Protein AF-A0A535PYE1-F1 (afdb_monomer_lite)

Radius of gyration: 22.16 Å; chains: 1; bounding box: 68×38×54 Å

Secondary structure (DSSP, 8-state):
----PPPPHHHHHHHHHHHHHHHHHHHHHHTT---HHHHHHHHHHHHTTS--------HHHHHHHHHTT----------------------S-SS------HHHHHHHHHHHHHHHHHHHHHHTT-

Structure (mmCIF, N/CA/C/O backbone):
data_AF-A0A535PYE1-F1
#
_entry.id   AF-A0A535PYE1-F1
#
loop_
_atom_site.group_PDB
_atom_site.id
_atom_site.type_symbol
_atom_site.label_atom_id
_atom_site.label_alt_id
_atom_site.label_comp_id
_atom_site.label_asym_id
_atom_site.label_entity_id
_atom_site.label_seq_id
_atom_site.pdbx_PDB_ins_code
_atom_site.Cartn_x
_atom_site.Cartn_y
_atom_site.Cartn_z
_atom_site.occupancy
_atom_site.B_iso_or_equiv
_atom_site.auth_seq_id
_atom_site.auth_comp_id
_atom_site.auth_asym_id
_atom_site.auth_atom_id
_atom_site.pdbx_PDB_model_num
ATOM 1 N N . MET A 1 1 ? 44.078 1.244 13.785 1.00 46.16 1 MET A N 1
ATOM 2 C CA . MET A 1 1 ? 43.597 -0.084 14.235 1.00 46.16 1 MET A CA 1
ATOM 3 C C . MET A 1 1 ? 42.380 -0.436 13.384 1.00 46.16 1 MET A C 1
ATOM 5 O O . MET A 1 1 ? 41.530 0.438 13.259 1.00 46.16 1 MET A O 1
ATOM 9 N N . PRO A 1 2 ? 42.314 -1.595 12.703 1.00 55.88 2 PRO A N 1
ATOM 10 C CA . PRO A 1 2 ? 41.269 -1.844 11.711 1.00 55.88 2 PRO A CA 1
ATOM 11 C C . PRO A 1 2 ? 39.940 -2.211 12.396 1.00 55.88 2 PRO A C 1
ATOM 13 O O . PRO A 1 2 ? 39.895 -3.070 13.272 1.00 55.88 2 PRO A O 1
ATOM 16 N N . PHE A 1 3 ? 38.862 -1.533 11.997 1.00 63.09 3 PHE A N 1
ATOM 17 C CA . PHE A 1 3 ? 37.512 -1.643 12.556 1.00 63.09 3 PHE A CA 1
ATOM 18 C C . PHE A 1 3 ? 36.720 -2.777 11.882 1.00 63.09 3 PHE A C 1
ATOM 20 O O . PHE A 1 3 ? 35.884 -2.526 11.022 1.00 63.09 3 PHE A O 1
ATOM 27 N N . TRP A 1 4 ? 36.960 -4.030 12.267 1.00 70.06 4 TRP A N 1
ATOM 28 C CA . TRP A 1 4 ? 36.081 -5.149 11.900 1.00 70.06 4 TRP A CA 1
ATOM 29 C C . TRP A 1 4 ? 35.289 -5.577 13.141 1.00 70.06 4 TRP A C 1
ATOM 31 O O . TRP A 1 4 ? 35.806 -6.296 13.995 1.00 70.06 4 TRP A O 1
ATOM 41 N N . LYS A 1 5 ? 34.041 -5.106 13.281 1.00 70.81 5 LYS A N 1
ATOM 42 C CA . LYS A 1 5 ? 33.111 -5.624 14.299 1.00 70.81 5 LYS A CA 1
ATOM 43 C C . LYS A 1 5 ? 32.663 -7.026 13.871 1.00 70.81 5 LYS A C 1
ATOM 45 O O . LYS A 1 5 ? 32.033 -7.168 12.826 1.00 70.81 5 LYS A O 1
ATOM 50 N N . ARG A 1 6 ? 32.993 -8.049 14.665 1.00 71.62 6 ARG A N 1
ATOM 51 C CA . ARG A 1 6 ? 32.389 -9.388 14.546 1.00 71.62 6 ARG A CA 1
ATOM 52 C C . ARG A 1 6 ? 30.891 -9.273 14.847 1.00 71.62 6 ARG A C 1
ATOM 54 O O . ARG A 1 6 ? 30.526 -8.517 15.747 1.00 71.62 6 ARG A O 1
ATOM 61 N N . SER A 1 7 ? 30.053 -9.977 14.087 1.00 77.19 7 SER A N 1
ATOM 62 C CA . SER A 1 7 ? 28.615 -10.072 14.357 1.00 77.19 7 SER A CA 1
ATOM 63 C C . SER A 1 7 ? 28.387 -10.640 15.756 1.00 77.19 7 SER A C 1
ATOM 65 O O . SER A 1 7 ? 29.032 -11.613 16.143 1.00 77.19 7 SER A O 1
ATOM 67 N N . SER A 1 8 ? 27.506 -10.007 16.532 1.00 85.50 8 SER A N 1
ATOM 68 C CA . SER A 1 8 ? 27.032 -10.583 17.792 1.00 85.50 8 SER A CA 1
ATOM 69 C C . SER A 1 8 ? 26.193 -11.835 17.488 1.00 85.50 8 SER A C 1
ATOM 71 O O . SER A 1 8 ? 25.512 -11.853 16.458 1.00 85.50 8 SER A O 1
ATOM 73 N N . PRO A 1 9 ? 26.148 -12.850 18.370 1.00 88.25 9 PRO A N 1
ATOM 74 C CA . PRO A 1 9 ? 25.201 -13.963 18.241 1.00 88.25 9 PRO A CA 1
ATOM 75 C C . PRO A 1 9 ? 23.744 -13.501 18.041 1.00 88.25 9 PRO A C 1
ATOM 77 O O . PRO A 1 9 ? 22.992 -14.108 17.283 1.00 88.25 9 PRO A O 1
ATOM 80 N N . GLU A 1 10 ? 23.361 -12.374 18.647 1.00 88.38 10 GLU A N 1
ATOM 81 C CA . GLU A 1 10 ? 22.040 -11.752 18.467 1.00 88.38 10 GLU A CA 1
ATOM 82 C C . GLU A 1 10 ? 21.826 -11.174 17.057 1.00 88.38 10 GLU A C 1
ATOM 84 O O . GLU A 1 10 ? 20.699 -11.121 16.564 1.00 88.38 10 GLU A O 1
ATOM 89 N N . ASP A 1 11 ? 22.888 -10.700 16.396 1.00 88.44 11 ASP A N 1
ATOM 90 C CA . ASP A 1 11 ? 22.810 -10.221 15.010 1.00 88.44 11 ASP A CA 1
ATOM 91 C C . ASP A 1 11 ? 22.590 -11.396 14.052 1.00 88.44 11 ASP A C 1
ATOM 93 O O . ASP A 1 11 ? 21.834 -11.286 13.088 1.00 88.44 11 ASP A O 1
ATOM 97 N N . GLU A 1 12 ? 23.242 -12.527 14.322 1.00 89.62 12 GLU A N 1
ATOM 98 C CA . GLU A 1 12 ? 23.104 -13.752 13.533 1.00 89.62 12 GLU A CA 1
ATOM 99 C C . GLU A 1 12 ? 21.706 -14.353 13.682 1.00 89.62 12 GLU A C 1
ATOM 101 O O . GLU A 1 12 ? 21.084 -14.693 12.676 1.00 89.62 12 GLU A O 1
ATOM 106 N N . GLN A 1 13 ? 21.170 -14.382 14.906 1.00 91.56 13 GLN A N 1
ATOM 107 C CA . GLN A 1 13 ? 19.788 -14.791 15.175 1.00 91.56 13 GLN A CA 1
ATOM 108 C C . GLN A 1 13 ? 18.763 -13.871 14.498 1.00 91.56 13 GLN A C 1
ATOM 110 O O . GLN A 1 13 ? 17.827 -14.352 13.864 1.00 91.56 13 GLN A O 1
ATOM 115 N N . ARG A 1 14 ? 18.944 -12.544 14.558 1.00 88.69 14 ARG A N 1
ATOM 116 C CA . ARG A 1 14 ? 18.051 -11.605 13.853 1.00 88.69 14 ARG A CA 1
ATOM 117 C C . ARG A 1 14 ? 18.082 -11.805 12.341 1.00 88.69 14 ARG A C 1
ATOM 119 O O . ARG A 1 14 ? 17.040 -11.743 11.695 1.00 88.69 14 ARG A O 1
ATOM 126 N N . ARG A 1 15 ? 19.262 -12.056 11.766 1.00 89.31 15 ARG A N 1
ATOM 127 C CA . ARG A 1 15 ? 19.405 -12.337 10.329 1.00 89.31 15 ARG A CA 1
ATOM 128 C C . ARG A 1 15 ? 18.741 -13.650 9.936 1.00 89.31 15 ARG A C 1
ATOM 130 O O . ARG A 1 15 ? 18.056 -13.673 8.920 1.00 89.31 15 ARG A O 1
ATOM 137 N N . SER A 1 16 ? 18.920 -14.719 10.713 1.00 93.25 16 SER A N 1
ATOM 138 C CA . SER A 1 16 ? 18.288 -16.007 10.410 1.00 93.25 16 SER A CA 1
ATOM 139 C C . SER A 1 16 ? 16.765 -15.914 10.482 1.00 93.25 16 SER A C 1
ATOM 141 O O . SER A 1 16 ? 16.090 -16.391 9.573 1.00 93.25 16 SER A O 1
ATOM 143 N N . GLN A 1 17 ? 16.226 -15.218 11.487 1.00 92.31 17 GLN A N 1
ATOM 144 C CA . GLN A 1 17 ? 14.790 -14.971 11.599 1.00 92.31 17 GLN A CA 1
ATOM 145 C C . GLN A 1 17 ? 14.263 -14.118 10.436 1.00 92.31 17 GLN A C 1
ATOM 147 O O . GLN A 1 17 ? 13.238 -14.451 9.851 1.00 92.31 17 GLN A O 1
ATOM 152 N N . ALA A 1 18 ? 14.980 -13.059 10.046 1.00 91.75 18 ALA A N 1
ATOM 153 C CA . ALA A 1 18 ? 14.593 -12.226 8.907 1.00 91.75 18 ALA A CA 1
ATOM 154 C C . ALA A 1 18 ? 14.570 -13.010 7.583 1.00 91.75 18 ALA A C 1
ATOM 156 O O . ALA A 1 18 ? 13.682 -12.792 6.762 1.00 91.75 18 ALA A O 1
ATOM 157 N N . LEU A 1 19 ? 15.515 -13.936 7.381 1.00 94.31 19 LEU A N 1
ATOM 158 C CA . LEU A 1 19 ? 15.530 -14.821 6.213 1.00 94.31 19 LEU A CA 1
ATOM 159 C C . LEU A 1 19 ? 14.338 -15.786 6.222 1.00 94.31 19 LEU A C 1
ATOM 161 O O . LEU A 1 19 ? 13.667 -15.924 5.204 1.00 94.31 19 LEU A O 1
ATOM 165 N N . GLN A 1 20 ? 14.029 -16.393 7.371 1.00 94.06 20 GLN A N 1
ATOM 166 C CA . GLN A 1 20 ? 12.860 -17.268 7.520 1.00 94.06 20 GLN A CA 1
ATOM 167 C C . GLN A 1 20 ? 11.546 -16.521 7.252 1.00 94.06 20 GLN A C 1
ATOM 169 O O . GLN A 1 20 ? 10.702 -17.010 6.500 1.00 94.06 20 GLN A O 1
ATOM 174 N N . ASP A 1 21 ? 11.388 -15.317 7.812 1.00 93.56 21 ASP A N 1
ATOM 175 C CA . ASP A 1 21 ? 10.217 -14.462 7.586 1.00 93.56 21 ASP A CA 1
ATOM 176 C C . ASP A 1 21 ? 10.102 -14.055 6.102 1.00 93.56 21 ASP A C 1
ATOM 178 O O . ASP A 1 21 ? 8.993 -13.999 5.559 1.00 93.56 21 ASP A O 1
ATOM 182 N N . ALA A 1 22 ? 11.228 -13.799 5.425 1.00 92.75 22 ALA A N 1
ATOM 183 C CA . ALA A 1 22 ? 11.259 -13.483 3.998 1.00 92.75 22 ALA A CA 1
ATOM 184 C C . ALA A 1 22 ? 10.853 -14.685 3.132 1.00 92.75 22 ALA A C 1
ATOM 186 O O . ALA A 1 22 ? 10.006 -14.536 2.253 1.00 92.75 22 ALA A O 1
ATOM 187 N N . GLU A 1 23 ? 11.385 -15.879 3.409 1.00 95.50 23 GLU A N 1
ATOM 188 C CA . GLU A 1 23 ? 11.006 -17.113 2.710 1.00 95.50 23 GLU A CA 1
ATOM 189 C C . GLU A 1 23 ? 9.522 -17.446 2.906 1.00 95.50 23 GLU A C 1
ATOM 191 O O . GLU A 1 23 ? 8.821 -17.781 1.951 1.00 95.50 23 GLU A O 1
ATOM 196 N N . ALA A 1 24 ? 9.013 -17.322 4.134 1.00 95.62 24 ALA A N 1
ATOM 197 C CA . ALA A 1 24 ? 7.600 -17.541 4.428 1.00 95.62 24 ALA A CA 1
ATOM 198 C C . ALA A 1 24 ? 6.710 -16.505 3.724 1.00 95.62 24 ALA A C 1
ATOM 200 O 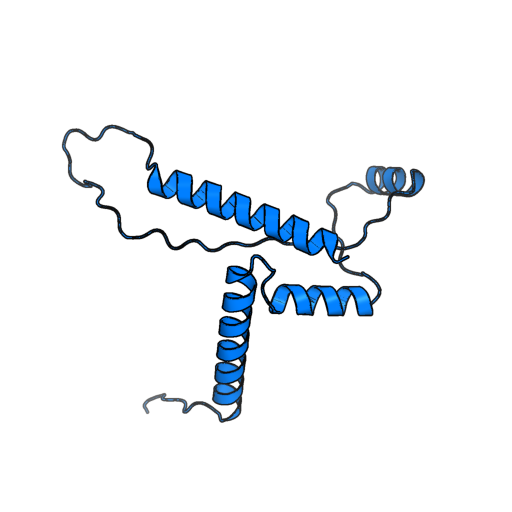O . ALA A 1 24 ? 5.669 -16.855 3.165 1.00 95.62 24 ALA A O 1
ATOM 201 N N . SER A 1 25 ? 7.144 -15.240 3.693 1.00 94.56 25 SER A N 1
ATOM 202 C CA . SER A 1 25 ? 6.453 -14.184 2.950 1.00 94.56 25 SER A CA 1
ATOM 203 C C . SER A 1 25 ? 6.435 -14.478 1.457 1.00 94.56 25 SER A C 1
ATOM 205 O O . SER A 1 25 ? 5.387 -14.335 0.839 1.00 94.56 25 SER A O 1
ATOM 207 N N . GLN A 1 26 ? 7.543 -14.950 0.883 1.00 94.00 26 GLN A N 1
ATOM 208 C CA . GLN A 1 26 ? 7.596 -15.335 -0.523 1.00 94.00 26 GLN A CA 1
ATOM 209 C C . GLN A 1 26 ? 6.597 -16.457 -0.834 1.00 94.00 26 GLN A C 1
ATOM 211 O O . GLN A 1 26 ? 5.800 -16.307 -1.755 1.00 94.00 26 GLN A O 1
ATOM 216 N N . ARG A 1 27 ? 6.565 -17.529 -0.030 1.00 96.12 27 ARG A N 1
ATOM 217 C CA . ARG A 1 27 ? 5.597 -18.629 -0.215 1.00 96.12 27 ARG A CA 1
ATOM 218 C C . ARG A 1 27 ? 4.148 -18.151 -0.117 1.00 96.12 27 ARG A C 1
ATOM 220 O O . ARG A 1 27 ? 3.306 -18.581 -0.898 1.00 96.12 27 ARG A O 1
ATOM 227 N N . SER A 1 28 ? 3.857 -17.256 0.829 1.00 94.94 28 SER A N 1
ATOM 228 C CA . SER A 1 28 ? 2.525 -16.655 0.970 1.00 94.94 28 SER A CA 1
ATOM 229 C C . SER A 1 28 ? 2.144 -15.845 -0.273 1.00 94.94 28 SER A C 1
ATOM 231 O O . SER A 1 28 ? 1.055 -16.020 -0.814 1.00 94.94 28 SER A O 1
ATOM 233 N N . LEU A 1 29 ? 3.059 -15.010 -0.776 1.00 93.50 29 LEU A N 1
ATOM 234 C CA . LEU A 1 29 ? 2.846 -14.206 -1.981 1.00 93.50 29 LEU A CA 1
ATOM 235 C C . LEU A 1 29 ? 2.657 -15.071 -3.237 1.00 93.50 29 LEU A C 1
ATOM 237 O O . LEU A 1 29 ? 1.809 -14.752 -4.065 1.00 93.50 29 LEU A O 1
ATOM 241 N N . GLU A 1 30 ? 3.414 -16.163 -3.375 1.00 93.62 30 GLU A N 1
ATOM 242 C CA . GLU A 1 30 ? 3.268 -17.135 -4.470 1.00 93.62 30 GLU A CA 1
ATOM 243 C C . GLU A 1 30 ? 1.898 -17.832 -4.442 1.00 93.62 30 GLU A C 1
ATOM 245 O O . GLU A 1 30 ? 1.329 -18.114 -5.494 1.00 93.62 30 GLU A O 1
ATOM 250 N N . ALA A 1 31 ? 1.328 -18.038 -3.252 1.00 94.25 31 ALA A N 1
ATOM 251 C CA . ALA A 1 31 ? -0.040 -18.522 -3.068 1.00 94.25 31 ALA A CA 1
ATOM 252 C C . ALA A 1 31 ? -1.116 -17.426 -3.240 1.00 94.25 31 ALA A C 1
ATOM 254 O O . ALA A 1 31 ? -2.303 -17.697 -3.067 1.00 94.25 31 ALA A O 1
ATOM 255 N N . GLY A 1 32 ? -0.721 -16.190 -3.565 1.00 91.06 32 GLY A N 1
ATOM 256 C CA . GLY A 1 32 ? -1.619 -15.046 -3.724 1.00 91.06 32 GLY A CA 1
ATOM 257 C C . GLY A 1 32 ? -2.037 -14.375 -2.413 1.00 91.06 32 GLY A C 1
ATOM 258 O O . GLY A 1 32 ? -2.952 -13.559 -2.430 1.00 91.06 32 GLY A O 1
ATOM 259 N N . GLY A 1 33 ? -1.400 -14.705 -1.289 1.00 92.38 33 GLY A N 1
ATOM 260 C CA . GLY A 1 33 ? -1.661 -14.106 0.018 1.00 92.38 33 GLY A CA 1
ATOM 261 C C . GLY A 1 33 ? -0.850 -12.838 0.302 1.00 92.38 33 GLY A C 1
ATOM 262 O O . GLY A 1 33 ? -0.113 -12.320 -0.539 1.00 92.38 33 GLY A O 1
ATOM 263 N N . LEU A 1 34 ? -0.963 -12.358 1.542 1.00 94.94 34 LEU A N 1
ATOM 264 C CA . LEU A 1 34 ? -0.231 -11.199 2.061 1.00 94.94 34 LEU A CA 1
ATOM 265 C C . LEU A 1 34 ? 1.161 -11.579 2.595 1.00 94.94 34 LEU A C 1
ATOM 267 O O . LEU A 1 34 ? 1.342 -12.707 3.063 1.00 94.94 34 LEU A O 1
ATOM 271 N N . PRO A 1 35 ? 2.135 -10.650 2.633 1.00 94.50 35 PRO A N 1
ATOM 272 C CA . PRO A 1 35 ? 3.384 -10.846 3.371 1.00 94.50 35 PRO A CA 1
ATOM 273 C C . PRO A 1 35 ? 3.137 -11.167 4.854 1.00 94.50 35 PRO A C 1
ATOM 275 O O . PRO A 1 35 ? 2.217 -10.624 5.465 1.00 94.50 35 PRO A O 1
ATOM 278 N N . ILE A 1 36 ? 3.996 -11.986 5.470 1.00 94.00 36 ILE A N 1
ATOM 279 C CA . ILE A 1 36 ? 3.806 -12.424 6.867 1.00 94.00 36 ILE A CA 1
ATOM 280 C C . ILE A 1 36 ? 3.819 -11.241 7.842 1.00 94.00 36 ILE A C 1
ATOM 282 O O . ILE A 1 36 ? 3.057 -11.226 8.806 1.00 94.00 36 ILE A O 1
ATOM 286 N N . GLN A 1 37 ? 4.631 -10.216 7.575 1.00 92.62 37 GLN A N 1
ATOM 287 C CA . GLN A 1 37 ? 4.653 -9.012 8.411 1.00 92.62 37 GLN A CA 1
ATOM 288 C C . GLN A 1 37 ? 3.338 -8.224 8.360 1.00 92.62 37 GLN A C 1
ATOM 290 O O . GLN A 1 37 ? 2.920 -7.698 9.387 1.00 92.62 37 GLN A O 1
ATOM 295 N N . ALA A 1 38 ? 2.671 -8.175 7.202 1.00 92.94 38 ALA A N 1
ATOM 296 C CA . ALA A 1 38 ? 1.365 -7.532 7.070 1.00 92.94 38 ALA A CA 1
ATOM 297 C C . ALA A 1 38 ? 0.301 -8.284 7.880 1.00 92.94 38 ALA A C 1
ATOM 299 O O . ALA A 1 38 ? -0.428 -7.674 8.655 1.00 92.94 38 ALA A O 1
ATOM 300 N N . GLN A 1 39 ? 0.282 -9.617 7.783 1.00 92.94 39 GLN A N 1
ATOM 301 C CA . GLN A 1 39 ? -0.631 -10.458 8.567 1.00 92.94 39 GLN A CA 1
ATOM 302 C C . GLN A 1 39 ? -0.409 -10.289 10.075 1.00 92.94 39 GLN A C 1
ATOM 304 O O . GLN A 1 39 ? -1.368 -10.112 10.822 1.00 92.94 39 GLN A O 1
ATOM 309 N N . ARG A 1 40 ? 0.858 -10.300 10.520 1.00 92.88 40 ARG A N 1
ATOM 310 C CA . ARG A 1 40 ? 1.229 -10.095 11.928 1.00 92.88 40 ARG A CA 1
ATOM 311 C C . ARG A 1 40 ? 0.727 -8.739 12.433 1.00 92.88 40 ARG A C 1
ATOM 313 O O . ARG A 1 40 ? -0.014 -8.709 13.410 1.00 92.88 40 ARG A O 1
ATOM 320 N N . ARG A 1 41 ? 1.036 -7.654 11.713 1.00 91.44 41 ARG A N 1
ATOM 321 C CA . ARG A 1 41 ? 0.567 -6.293 12.024 1.00 91.44 41 ARG A CA 1
AT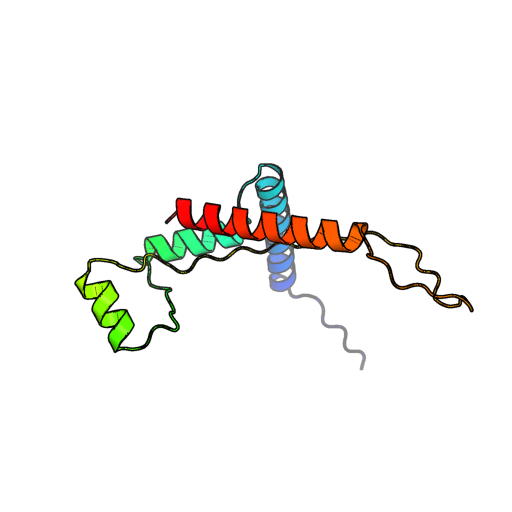OM 322 C C . ARG A 1 41 ? -0.958 -6.227 12.165 1.00 91.44 41 ARG A C 1
ATOM 324 O O . ARG A 1 41 ? -1.448 -5.751 13.180 1.00 91.44 41 ARG A O 1
ATOM 331 N N . LEU A 1 42 ? -1.703 -6.760 11.193 1.00 91.00 42 LEU A N 1
ATOM 332 C CA . LEU A 1 42 ? -3.171 -6.778 11.235 1.00 91.00 42 LEU A CA 1
ATOM 333 C C . LEU A 1 42 ? -3.699 -7.568 12.436 1.00 91.00 42 LEU A C 1
ATOM 335 O O . LEU A 1 42 ? -4.584 -7.095 13.139 1.00 91.00 42 LEU A O 1
ATOM 339 N N . SER A 1 43 ? -3.139 -8.749 12.715 1.00 90.50 43 SER A N 1
ATOM 340 C CA . SER A 1 43 ? -3.551 -9.538 13.881 1.00 90.50 43 SER A CA 1
ATOM 341 C C . SER A 1 43 ? -3.297 -8.821 15.210 1.00 90.50 43 SER A C 1
ATOM 343 O O . SER A 1 43 ? -4.132 -8.903 16.109 1.00 90.50 43 SER A O 1
ATOM 345 N N . GLU A 1 44 ? -2.184 -8.091 15.328 1.00 90.44 44 GLU A N 1
ATOM 346 C CA . GLU A 1 44 ? -1.875 -7.263 16.496 1.00 90.44 44 GLU A CA 1
ATOM 347 C C . GLU A 1 44 ? -2.869 -6.096 16.622 1.00 90.44 44 GLU A C 1
ATOM 349 O O . GLU A 1 44 ? -3.376 -5.838 17.713 1.00 90.44 44 GLU A O 1
ATOM 354 N N . GLU A 1 45 ? -3.213 -5.432 15.512 1.00 88.06 45 GLU A N 1
ATOM 355 C CA . GLU A 1 45 ? -4.207 -4.350 15.478 1.00 88.06 45 GLU A CA 1
ATOM 356 C C . GLU A 1 45 ? -5.609 -4.827 15.885 1.00 88.06 45 GLU A C 1
ATOM 358 O O . GLU A 1 45 ? -6.262 -4.181 16.706 1.00 88.06 45 GLU A O 1
ATOM 363 N N . VAL A 1 46 ? -6.058 -5.966 15.348 1.00 86.88 46 VAL A N 1
ATOM 364 C CA . VAL A 1 46 ? -7.352 -6.584 15.681 1.00 86.88 46 VAL A CA 1
ATOM 365 C C . VAL A 1 46 ? -7.394 -6.952 17.166 1.00 86.88 46 VAL A C 1
ATOM 367 O O . VAL A 1 46 ? -8.352 -6.620 17.861 1.00 86.88 46 VAL A O 1
ATOM 370 N N . GLN A 1 47 ? -6.334 -7.580 17.691 1.00 88.50 47 GLN A N 1
ATOM 371 C CA . GLN A 1 47 ? -6.236 -7.923 19.117 1.00 88.50 47 GLN A CA 1
ATOM 372 C C . GLN A 1 47 ? -6.232 -6.685 20.022 1.00 88.50 47 GLN A C 1
ATOM 374 O O . GLN A 1 47 ? -6.783 -6.726 21.121 1.00 88.50 47 GLN A O 1
ATOM 379 N N . ALA A 1 48 ? -5.641 -5.581 19.561 1.00 86.12 48 ALA A N 1
ATOM 380 C CA . ALA A 1 48 ? -5.627 -4.303 20.267 1.00 86.12 48 ALA A CA 1
ATOM 381 C C . ALA A 1 48 ? -6.948 -3.511 20.153 1.00 86.12 48 ALA A C 1
ATOM 383 O O . ALA A 1 48 ? -7.071 -2.458 20.779 1.00 86.12 48 ALA A O 1
ATOM 384 N N . GLY A 1 49 ? -7.934 -3.993 19.385 1.00 82.00 49 GLY A N 1
ATOM 385 C CA . GLY A 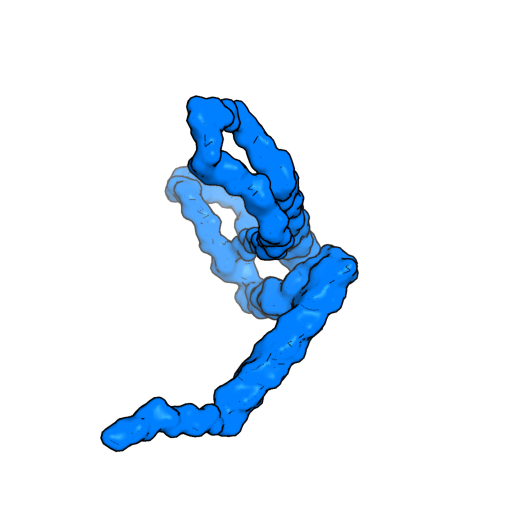1 49 ? -9.236 -3.338 19.216 1.00 82.00 49 GLY A CA 1
ATOM 386 C C . GLY A 1 49 ? -9.281 -2.251 18.133 1.00 82.00 49 GLY A C 1
ATOM 387 O O . GLY A 1 49 ? -10.083 -1.330 18.248 1.00 82.00 49 GLY A O 1
ATOM 388 N N . HIS A 1 50 ? -8.447 -2.366 17.093 1.00 69.94 50 HIS A N 1
ATOM 389 C CA . HIS A 1 50 ? -8.392 -1.520 15.887 1.00 69.94 50 HIS A CA 1
ATOM 390 C C . HIS A 1 50 ? -8.095 -0.015 16.108 1.00 69.94 50 HIS A C 1
ATOM 392 O O . HIS A 1 50 ? -8.963 0.838 15.913 1.00 69.94 50 HIS A O 1
ATOM 398 N N . PRO A 1 51 ? -6.860 0.363 16.497 1.00 68.06 51 PRO A N 1
ATOM 399 C CA . PRO A 1 51 ? -6.553 1.751 16.856 1.00 68.06 51 PRO A CA 1
ATOM 400 C C . PRO A 1 51 ? -5.902 2.598 15.748 1.00 68.06 51 PRO A C 1
ATOM 402 O O . PRO A 1 51 ? -5.740 3.805 15.937 1.00 68.06 51 PRO A O 1
ATOM 405 N N . LEU A 1 52 ? -5.465 2.012 14.627 1.00 80.75 52 LEU A N 1
ATOM 406 C CA . LEU A 1 52 ? -4.676 2.742 13.632 1.00 80.75 52 LEU A CA 1
ATOM 407 C C . LEU A 1 52 ? -5.575 3.309 12.540 1.00 80.75 52 LEU A C 1
ATOM 409 O O . LEU A 1 52 ? -5.952 2.624 11.602 1.00 80.75 52 LEU A O 1
ATOM 413 N N . PHE A 1 53 ? -5.907 4.589 12.652 1.00 87.12 53 PHE A N 1
ATOM 414 C CA . PHE A 1 53 ? -6.625 5.316 11.615 1.00 87.12 53 PHE A CA 1
ATOM 415 C C . PHE A 1 53 ? -6.112 6.749 11.522 1.00 87.12 53 PHE A C 1
ATOM 417 O O . PHE A 1 53 ? -5.865 7.412 12.529 1.00 87.12 53 PHE A O 1
ATOM 424 N N . THR A 1 54 ? -5.990 7.236 10.294 1.00 88.75 54 THR A N 1
ATOM 425 C CA . THR A 1 54 ? -5.717 8.637 9.991 1.00 88.75 54 THR A CA 1
ATOM 426 C C . THR A 1 54 ? -6.595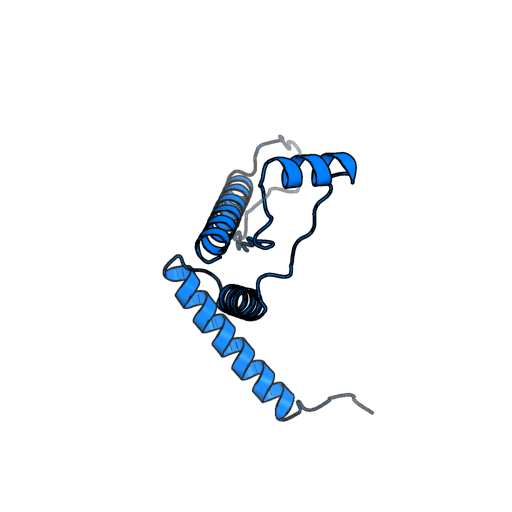 9.077 8.828 1.00 88.75 54 THR A C 1
ATOM 428 O O . THR A 1 54 ? -7.007 8.260 8.005 1.00 88.75 54 THR A O 1
ATOM 431 N N . SER A 1 55 ? -6.910 10.364 8.774 1.00 90.12 55 SER A N 1
ATOM 432 C CA . SER A 1 55 ? -7.820 10.939 7.789 1.00 90.12 55 SER A CA 1
ATOM 433 C C . SER A 1 55 ? -7.467 12.399 7.544 1.00 90.12 55 SER A C 1
ATOM 435 O O . SER A 1 55 ? -7.115 13.107 8.486 1.00 90.12 55 SER A O 1
ATOM 437 N N . ASP A 1 56 ? -7.601 12.855 6.297 1.00 94.94 56 ASP A N 1
ATOM 438 C CA . ASP A 1 56 ? -7.453 14.272 5.937 1.00 94.94 56 ASP A CA 1
ATOM 439 C C . ASP A 1 56 ? -8.744 15.088 6.137 1.00 94.94 56 ASP A C 1
ATOM 441 O O . ASP A 1 56 ? -8.703 16.318 6.071 1.00 94.94 56 ASP A O 1
ATOM 445 N N . LEU A 1 57 ? -9.867 14.410 6.420 1.00 95.12 57 LEU A N 1
ATOM 446 C CA . LEU A 1 57 ? -11.159 15.042 6.668 1.00 95.12 57 LEU A CA 1
ATOM 447 C C . LEU A 1 57 ? -11.039 16.120 7.747 1.00 95.12 57 LEU A C 1
ATOM 449 O O . LEU A 1 57 ? -10.556 15.885 8.859 1.00 95.12 57 LEU A O 1
ATOM 453 N N . SER A 1 58 ? -11.566 17.300 7.441 1.00 96.38 58 SER A N 1
ATOM 454 C CA . SER A 1 58 ? -11.731 18.365 8.419 1.00 96.38 58 SER A CA 1
ATOM 455 C C . SER A 1 58 ? -12.652 17.924 9.561 1.00 96.38 58 SER A C 1
ATOM 457 O O . SER A 1 58 ? -13.475 17.016 9.429 1.00 96.38 58 SER A O 1
ATOM 459 N N . VAL A 1 59 ? -12.592 18.634 10.692 1.00 95.44 59 VAL A N 1
ATOM 460 C CA . VAL A 1 59 ? -13.441 18.355 11.869 1.00 95.44 59 VAL A CA 1
ATOM 461 C C . VAL A 1 59 ? -14.931 18.289 11.506 1.00 95.44 59 VAL A C 1
ATOM 463 O O . VAL A 1 59 ? -15.671 17.464 12.042 1.00 95.44 59 VAL A O 1
ATOM 466 N N . LYS A 1 60 ? -15.380 19.144 10.578 1.00 97.06 60 LYS A N 1
ATOM 467 C CA . LYS A 1 60 ? -16.776 19.177 10.125 1.00 97.06 60 LYS A CA 1
ATOM 468 C C . LYS A 1 60 ? -17.139 17.928 9.321 1.00 97.06 60 LYS A C 1
ATOM 470 O O . LYS A 1 60 ? -18.187 17.340 9.573 1.00 97.06 60 LYS A O 1
ATOM 475 N N . GLU A 1 61 ? -16.280 17.517 8.391 1.00 97.00 61 GLU A N 1
ATOM 476 C CA . GLU A 1 61 ? -16.489 16.324 7.561 1.00 97.00 61 GLU A CA 1
ATOM 477 C C . GLU A 1 61 ? -16.447 15.052 8.404 1.00 97.00 61 GLU A C 1
ATOM 479 O O . GLU A 1 61 ? -17.340 14.214 8.299 1.00 97.00 61 GLU A O 1
ATOM 484 N N . PHE A 1 62 ? -15.479 14.944 9.317 1.00 94.69 62 PHE A N 1
ATOM 485 C CA . PHE A 1 62 ? -15.388 13.803 10.222 1.00 94.69 62 PHE A CA 1
ATOM 486 C C . PHE A 1 62 ? -16.629 13.684 11.123 1.00 94.69 62 PHE A C 1
ATOM 488 O O . PHE A 1 62 ? -17.172 12.593 11.291 1.00 94.69 62 PHE A O 1
ATOM 495 N N . SER A 1 63 ? -17.141 14.807 11.643 1.00 94.75 63 SER A N 1
ATOM 496 C CA . SER A 1 63 ? -18.396 14.835 12.410 1.00 94.75 63 SER A CA 1
ATOM 497 C C . SER A 1 63 ? -19.596 14.367 11.577 1.00 94.75 63 SER A C 1
ATOM 499 O O . SER A 1 63 ? -20.407 13.574 12.053 1.00 94.75 63 SER A O 1
ATOM 501 N N . LEU A 1 64 ? -19.688 14.783 10.309 1.00 96.62 64 LEU A N 1
ATOM 502 C CA . LEU A 1 64 ? -20.764 14.363 9.409 1.00 96.62 64 LEU A CA 1
ATOM 503 C C . LEU A 1 64 ? -20.741 12.850 9.143 1.00 96.62 64 LEU A C 1
ATOM 505 O O . LEU A 1 64 ? -21.779 12.197 9.234 1.00 96.62 64 LEU A O 1
ATOM 509 N N . VAL A 1 65 ? -19.563 12.294 8.852 1.00 95.56 65 VAL A N 1
ATOM 510 C CA . VAL A 1 65 ? -19.357 10.857 8.604 1.00 95.56 65 VAL A CA 1
ATOM 511 C C . VAL A 1 65 ? -19.770 10.034 9.828 1.00 95.56 65 VAL A C 1
ATOM 513 O O . VAL A 1 65 ? -20.516 9.063 9.699 1.00 95.56 65 VAL A O 1
ATOM 516 N N . ARG A 1 66 ? -19.375 10.477 11.027 1.00 93.38 66 ARG A N 1
ATOM 517 C CA . ARG A 1 66 ? -19.756 9.835 12.294 1.00 93.38 66 ARG A CA 1
ATOM 518 C C . ARG A 1 66 ? -21.255 9.927 12.569 1.00 93.38 66 ARG A C 1
ATOM 520 O O . ARG A 1 66 ? -21.851 8.931 12.968 1.00 93.38 66 ARG A O 1
ATOM 527 N N . ASN A 1 67 ? -21.878 11.078 12.310 1.00 96.12 67 ASN A N 1
ATOM 528 C CA . ASN A 1 67 ? -23.326 11.254 12.464 1.00 96.12 67 ASN A CA 1
ATOM 529 C C . ASN A 1 67 ? -24.131 10.373 11.498 1.00 96.12 67 ASN A C 1
ATOM 531 O O . ASN A 1 67 ? -25.232 9.953 11.838 1.00 96.12 67 ASN A O 1
ATOM 535 N N . GLN A 1 68 ? -23.573 10.057 10.326 1.00 96.94 68 GLN A N 1
ATOM 536 C CA . GLN A 1 68 ? -24.152 9.103 9.374 1.00 96.94 68 GLN A CA 1
ATOM 537 C C . GLN A 1 68 ? -23.890 7.630 9.733 1.00 96.94 68 GLN A C 1
ATOM 539 O O . GLN A 1 68 ? -24.297 6.738 8.994 1.00 96.94 68 GLN A O 1
ATOM 544 N N . GLY A 1 69 ? -23.228 7.354 10.861 1.00 95.44 69 GLY A N 1
ATOM 545 C CA . GLY A 1 69 ? -22.980 5.998 11.352 1.00 95.44 69 GLY A CA 1
ATOM 546 C C . GLY A 1 69 ? -21.750 5.311 10.756 1.00 95.44 69 GLY A C 1
ATOM 547 O O . GLY A 1 69 ? -21.486 4.155 11.082 1.00 95.44 69 GLY A O 1
ATOM 548 N N . TYR A 1 70 ? -20.959 5.999 9.930 1.00 92.88 70 TYR A N 1
ATOM 549 C CA . TYR A 1 70 ? -19.711 5.440 9.421 1.00 92.88 70 TYR A CA 1
ATOM 550 C C . TYR A 1 70 ? -18.634 5.476 10.506 1.00 92.88 70 TYR A C 1
ATOM 552 O O . TYR A 1 70 ? -18.384 6.498 11.154 1.00 92.88 70 TYR A O 1
ATOM 560 N N . THR A 1 71 ? -17.971 4.339 10.688 1.00 89.00 71 THR A N 1
ATOM 561 C CA . THR A 1 71 ? -16.874 4.180 11.640 1.00 89.00 71 THR A CA 1
ATOM 562 C C . THR A 1 71 ? -15.669 3.626 10.903 1.00 89.00 71 THR A C 1
ATOM 564 O O . THR A 1 71 ? -15.797 2.664 10.152 1.00 89.00 71 THR A O 1
ATOM 567 N N . ALA A 1 72 ? -14.513 4.261 11.088 1.00 88.62 72 ALA A N 1
ATOM 568 C CA . ALA A 1 72 ? -13.263 3.740 10.562 1.00 88.62 72 ALA A CA 1
ATOM 569 C C . ALA A 1 72 ? -12.906 2.434 11.279 1.00 88.62 72 ALA A C 1
ATOM 571 O O . ALA A 1 72 ? -13.014 2.371 12.503 1.00 88.62 72 ALA A O 1
ATOM 572 N N . LEU A 1 73 ? -12.506 1.420 10.509 1.00 87.19 73 LEU A N 1
ATOM 573 C CA . LEU A 1 73 ? -12.074 0.128 11.039 1.00 87.19 73 LEU A CA 1
ATOM 574 C C . LEU A 1 73 ? -10.582 0.182 11.366 1.00 87.19 73 LEU A C 1
ATOM 576 O O . LEU A 1 73 ? -10.218 0.342 12.520 1.00 87.19 73 LEU A O 1
ATOM 580 N N . SER A 1 74 ? -9.719 0.136 10.353 1.00 88.88 74 SER A N 1
ATOM 581 C CA . SER A 1 74 ? -8.278 0.352 10.501 1.00 88.88 74 SER A CA 1
ATOM 582 C C . SER A 1 74 ? -7.690 0.915 9.208 1.00 88.88 74 SER A C 1
ATOM 584 O O . SER A 1 74 ? -8.365 1.007 8.177 1.00 88.88 74 SER A O 1
ATOM 586 N N . GLN A 1 75 ? -6.423 1.298 9.260 1.00 89.88 75 GLN A N 1
ATOM 587 C CA . GLN A 1 75 ? -5.624 1.687 8.117 1.00 89.88 75 GLN A CA 1
ATOM 588 C C . GLN A 1 75 ? -5.070 0.437 7.430 1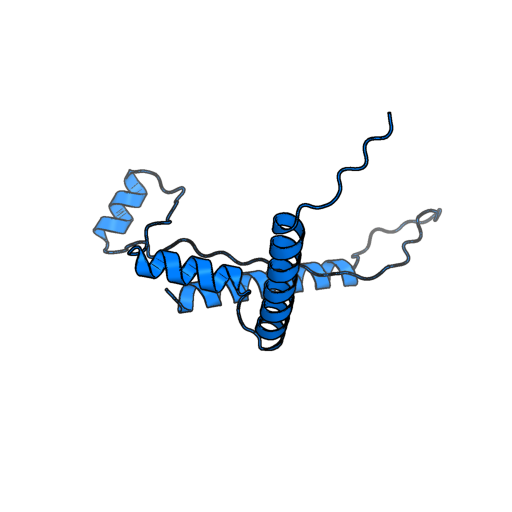.00 89.88 75 GLN A C 1
ATOM 590 O O . GLN A 1 75 ? -4.347 -0.359 8.022 1.00 89.88 75 GLN A O 1
ATOM 595 N N . VAL A 1 76 ? -5.376 0.306 6.144 1.00 91.81 76 VAL A N 1
ATOM 596 C CA . VAL A 1 76 ? -4.843 -0.750 5.279 1.00 91.81 76 VAL A CA 1
ATOM 597 C C . VAL A 1 76 ? -3.704 -0.218 4.419 1.00 91.81 76 VAL A C 1
ATOM 599 O O . VAL A 1 76 ? -3.627 0.973 4.104 1.00 91.81 76 VAL A O 1
ATOM 602 N N . MET A 1 77 ? -2.811 -1.112 4.026 1.00 91.31 77 MET A N 1
ATOM 603 C CA . MET A 1 77 ? -1.656 -0.836 3.195 1.00 91.31 77 MET A CA 1
ATOM 604 C C . MET A 1 77 ? -1.489 -1.933 2.142 1.00 91.31 77 MET A C 1
ATOM 606 O O . MET A 1 77 ? -1.656 -3.120 2.388 1.00 91.31 77 MET A O 1
ATOM 610 N N . GLY A 1 78 ? -1.075 -1.527 0.948 1.00 92.69 78 GLY A N 1
ATOM 611 C CA . GLY A 1 78 ? -0.638 -2.437 -0.097 1.00 92.69 78 GLY A CA 1
ATOM 612 C C . GLY A 1 78 ? 0.716 -2.003 -0.628 1.00 92.69 78 GLY A C 1
ATOM 613 O O . GLY A 1 78 ? 0.909 -0.835 -0.959 1.00 92.69 78 GLY A O 1
ATOM 614 N N . SER A 1 79 ? 1.670 -2.927 -0.721 1.00 92.00 79 SER A N 1
ATOM 615 C CA . SER A 1 79 ? 2.961 -2.666 -1.358 1.00 92.00 79 SER A CA 1
ATOM 616 C C . SER A 1 79 ? 3.304 -3.771 -2.341 1.00 92.00 79 SER A C 1
ATOM 618 O O . SER A 1 79 ? 2.922 -4.929 -2.163 1.00 92.00 79 SER A O 1
ATOM 620 N N . SER A 1 80 ? 4.015 -3.413 -3.408 1.00 92.56 80 SER A N 1
ATOM 621 C CA . SER A 1 80 ? 4.535 -4.367 -4.378 1.00 92.56 80 SER A CA 1
ATOM 622 C C . SER A 1 80 ? 5.875 -3.898 -4.912 1.00 92.56 80 SER A C 1
ATOM 624 O O . SER A 1 80 ? 6.055 -2.718 -5.204 1.00 92.56 80 SER A O 1
ATOM 626 N N . ILE A 1 81 ? 6.814 -4.833 -5.023 1.00 90.94 81 ILE A N 1
ATOM 627 C CA . ILE A 1 81 ? 8.146 -4.599 -5.570 1.00 90.94 81 ILE A CA 1
ATOM 628 C C . ILE A 1 81 ? 8.261 -5.464 -6.816 1.00 90.94 81 ILE A C 1
ATOM 630 O O . ILE A 1 81 ? 7.993 -6.664 -6.772 1.00 90.94 81 ILE A O 1
ATOM 634 N N . TYR A 1 82 ? 8.649 -4.843 -7.925 1.00 90.94 82 TYR A N 1
ATOM 635 C CA . TYR A 1 82 ? 8.763 -5.505 -9.214 1.00 90.94 82 TYR A CA 1
ATOM 636 C C . TYR A 1 82 ? 10.174 -5.315 -9.757 1.00 90.94 82 TYR A C 1
ATOM 638 O O . TYR A 1 82 ? 10.616 -4.188 -9.978 1.00 90.94 82 TYR A O 1
ATOM 646 N N . GLN A 1 83 ? 10.890 -6.417 -9.974 1.00 91.75 83 GLN A N 1
ATOM 647 C CA . GLN A 1 83 ? 12.205 -6.371 -10.601 1.00 91.75 83 GLN A CA 1
ATOM 648 C C . GLN A 1 83 ? 12.028 -6.355 -12.119 1.00 91.75 83 GLN A C 1
ATOM 650 O O . GLN A 1 83 ? 11.746 -7.380 -12.739 1.00 91.75 83 GLN A O 1
ATOM 655 N N . VAL A 1 84 ? 12.223 -5.188 -12.731 1.00 90.88 84 VAL A N 1
ATOM 656 C CA . VAL A 1 84 ? 12.321 -5.084 -14.190 1.00 90.88 84 VAL A CA 1
ATOM 657 C C . VAL A 1 84 ? 13.746 -5.465 -14.588 1.00 90.88 84 VAL A C 1
ATOM 659 O O . VAL A 1 84 ? 14.718 -4.941 -14.042 1.00 90.88 84 VAL A O 1
ATOM 662 N N . GLY A 1 85 ? 13.879 -6.441 -15.487 1.00 88.38 85 GLY A N 1
ATOM 663 C CA . GLY A 1 85 ? 15.176 -6.860 -16.019 1.00 88.38 85 GLY A CA 1
ATOM 664 C C . GLY A 1 85 ? 15.875 -5.749 -16.812 1.00 88.38 85 GLY A C 1
ATOM 665 O O . GLY A 1 85 ? 15.318 -4.678 -17.054 1.00 88.38 85 GLY A O 1
ATOM 666 N N . TRP A 1 86 ? 17.110 -6.006 -17.245 1.00 88.50 86 TRP A N 1
ATOM 667 C CA . TRP A 1 86 ? 17.854 -5.044 -18.058 1.00 88.50 86 TRP A CA 1
ATOM 668 C C . TRP A 1 86 ? 17.188 -4.824 -19.421 1.00 88.50 86 TRP A C 1
ATOM 670 O O . TRP A 1 86 ? 16.791 -5.776 -20.094 1.00 88.50 86 TRP A O 1
ATOM 680 N N . GLN A 1 87 ? 17.114 -3.562 -19.847 1.00 84.19 87 GLN A N 1
ATOM 681 C CA . GLN A 1 87 ? 16.626 -3.182 -21.166 1.00 84.19 87 GLN A CA 1
ATOM 682 C C . GLN A 1 87 ? 17.647 -2.318 -21.891 1.00 84.19 87 GLN A C 1
ATOM 684 O O . GLN A 1 87 ? 18.120 -1.312 -21.361 1.00 84.19 87 GLN A O 1
ATOM 689 N N . PHE A 1 88 ? 17.950 -2.688 -23.134 1.00 82.69 88 PHE A N 1
ATOM 690 C CA . PHE A 1 88 ? 18.798 -1.873 -23.987 1.00 82.69 88 PHE A CA 1
ATOM 691 C C . PHE A 1 88 ? 18.053 -0.602 -24.402 1.00 82.69 88 PHE A C 1
ATOM 693 O O . PHE A 1 88 ? 17.084 -0.663 -25.157 1.00 82.69 88 PHE A O 1
ATOM 700 N N . THR A 1 89 ? 18.532 0.553 -23.945 1.00 75.50 89 THR A N 1
ATOM 701 C CA . THR A 1 89 ? 18.139 1.859 -24.478 1.00 75.50 89 THR A CA 1
ATOM 702 C C . THR A 1 89 ? 19.318 2.462 -25.230 1.00 75.50 89 THR A C 1
ATOM 704 O O . THR A 1 89 ? 20.457 2.447 -24.759 1.00 75.50 89 THR A O 1
ATOM 707 N N . ARG A 1 90 ? 19.079 2.941 -26.453 1.00 70.00 90 ARG A N 1
ATOM 708 C CA . ARG A 1 90 ? 20.139 3.467 -27.317 1.00 70.00 90 ARG A CA 1
ATOM 709 C C . ARG A 1 90 ? 20.408 4.931 -26.941 1.00 70.00 90 ARG A C 1
ATOM 711 O O . ARG A 1 90 ? 19.823 5.835 -27.522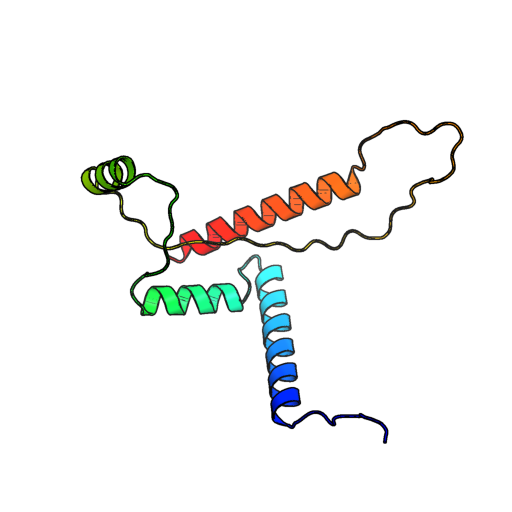 1.00 70.00 90 ARG A O 1
ATOM 718 N N . THR A 1 91 ? 21.304 5.154 -25.978 1.00 65.38 91 THR A N 1
ATOM 719 C CA . THR A 1 91 ? 21.616 6.483 -25.401 1.00 65.38 91 THR A CA 1
ATOM 720 C C . THR A 1 91 ? 22.279 7.469 -26.379 1.00 65.38 91 THR A C 1
ATOM 722 O O . THR A 1 91 ? 22.138 8.675 -26.215 1.00 65.38 91 THR A O 1
ATOM 725 N N . PHE A 1 92 ? 22.975 6.987 -27.417 1.00 61.53 92 PHE A N 1
ATOM 726 C CA . PHE A 1 92 ? 23.693 7.821 -28.396 1.00 61.53 92 PHE A CA 1
ATOM 727 C C . PHE A 1 92 ? 23.176 7.579 -29.821 1.00 61.53 92 PHE A C 1
ATOM 729 O O . PHE A 1 92 ? 23.823 6.924 -30.639 1.00 61.53 92 PHE A O 1
ATOM 736 N N . SER A 1 93 ? 21.975 8.080 -30.112 1.00 63.09 93 SER A N 1
ATOM 737 C CA . SER A 1 93 ? 21.433 8.154 -31.472 1.00 63.09 93 SER A CA 1
ATOM 738 C C . SER A 1 93 ? 21.242 9.616 -31.860 1.00 63.09 93 SER A C 1
ATOM 740 O O . SER A 1 93 ? 20.647 10.386 -31.116 1.00 63.09 93 SER A O 1
ATOM 742 N N . TRP A 1 94 ? 21.707 9.992 -33.052 1.00 69.00 94 TRP A N 1
ATOM 743 C CA . TRP A 1 94 ? 21.477 11.313 -33.656 1.00 69.00 94 TRP A CA 1
ATOM 744 C C . TRP A 1 94 ? 19.997 11.556 -34.006 1.00 69.00 94 TRP A C 1
ATOM 746 O O . TRP A 1 94 ? 19.612 12.665 -34.359 1.00 69.00 94 TRP A O 1
ATOM 756 N N . ASN A 1 95 ? 19.174 10.510 -33.906 1.00 67.88 95 ASN A N 1
ATOM 757 C CA . ASN A 1 95 ? 17.730 10.532 -34.074 1.00 67.88 95 ASN A CA 1
ATOM 758 C C . ASN A 1 95 ? 17.096 9.790 -32.887 1.00 67.88 95 ASN A C 1
ATOM 760 O O . ASN A 1 95 ? 16.955 8.564 -32.915 1.00 67.88 95 ASN A O 1
ATOM 764 N N . THR A 1 96 ? 16.808 10.525 -31.813 1.00 71.44 96 THR A N 1
ATOM 765 C CA . THR A 1 96 ? 16.098 10.006 -30.639 1.00 71.44 96 THR A CA 1
ATOM 766 C C . THR A 1 96 ? 14.641 10.425 -30.746 1.00 71.44 96 THR A C 1
ATOM 768 O O . THR A 1 96 ? 14.316 11.604 -30.629 1.00 71.44 96 THR A O 1
ATOM 771 N N . THR A 1 97 ? 13.758 9.460 -30.984 1.00 75.81 97 THR A N 1
ATOM 772 C CA . THR A 1 97 ? 12.306 9.664 -30.951 1.00 75.81 97 THR A CA 1
ATOM 773 C C . THR A 1 97 ? 11.788 9.319 -29.557 1.00 75.81 97 THR A C 1
ATOM 775 O O . THR A 1 97 ? 12.224 8.331 -28.969 1.00 75.81 97 THR A O 1
ATOM 778 N N . ALA A 1 98 ? 10.867 10.119 -29.017 1.00 82.69 98 ALA A N 1
ATOM 779 C CA . ALA A 1 98 ? 10.183 9.791 -27.771 1.00 82.69 98 ALA A CA 1
ATOM 780 C C . ALA A 1 98 ? 9.136 8.694 -28.025 1.00 82.69 98 ALA A C 1
ATOM 782 O O . ALA A 1 98 ? 8.293 8.838 -28.909 1.00 82.69 98 ALA A O 1
ATOM 783 N N . TYR A 1 99 ? 9.190 7.607 -27.258 1.00 86.88 99 TYR A N 1
ATOM 784 C CA . TYR A 1 99 ? 8.203 6.528 -27.288 1.00 86.88 99 TYR A CA 1
ATOM 785 C C . TYR A 1 99 ? 8.042 5.920 -25.892 1.00 86.88 99 TYR A C 1
ATOM 787 O O . TYR A 1 99 ? 8.886 6.111 -25.014 1.00 86.88 99 TYR A O 1
ATOM 795 N N . GLU A 1 100 ? 6.941 5.204 -25.680 1.00 89.94 100 GLU A N 1
ATOM 796 C CA . GLU A 1 100 ? 6.666 4.535 -24.413 1.00 89.94 100 GLU A CA 1
ATOM 797 C C . GLU A 1 100 ? 7.617 3.350 -24.182 1.00 89.94 100 GLU A C 1
ATOM 799 O O . GLU A 1 100 ? 7.764 2.471 -25.032 1.00 89.94 100 GLU A O 1
ATOM 804 N N . LEU A 1 101 ? 8.206 3.271 -22.987 1.00 90.88 101 LEU A N 1
ATOM 805 C CA . LEU A 1 101 ? 8.962 2.100 -22.546 1.00 90.88 101 LEU A CA 1
ATOM 806 C C . LEU A 1 101 ? 8.002 1.019 -22.033 1.00 90.88 101 LEU A C 1
ATOM 808 O O . LEU A 1 101 ? 7.907 0.788 -20.830 1.00 90.88 101 LEU A O 1
ATOM 812 N N . THR A 1 102 ? 7.303 0.346 -22.948 1.00 92.62 102 THR A N 1
ATOM 813 C CA . THR A 1 102 ? 6.172 -0.550 -22.641 1.00 92.62 102 THR A CA 1
ATOM 814 C C . THR A 1 102 ? 6.472 -1.590 -21.556 1.00 92.62 102 THR A C 1
ATOM 816 O O . THR A 1 102 ? 5.626 -1.845 -20.708 1.00 92.62 102 THR A O 1
ATOM 819 N N . ASN A 1 103 ? 7.681 -2.159 -21.504 1.00 92.19 103 ASN A N 1
ATOM 820 C CA . ASN A 1 103 ? 8.038 -3.118 -20.448 1.00 92.19 103 ASN A CA 1
ATOM 821 C C . ASN A 1 103 ? 8.078 -2.477 -19.052 1.00 92.19 103 ASN A C 1
ATOM 823 O O . ASN A 1 103 ? 7.589 -3.077 -18.097 1.00 92.19 103 ASN A O 1
ATOM 827 N N . VAL A 1 104 ? 8.635 -1.266 -18.927 1.00 93.06 104 VAL A N 1
ATOM 828 C CA . VAL A 1 104 ? 8.656 -0.520 -17.659 1.00 93.06 104 VAL A CA 1
ATOM 829 C C . VAL A 1 104 ? 7.245 -0.057 -17.306 1.00 93.06 104 VAL A C 1
ATOM 831 O O . VAL A 1 104 ? 6.825 -0.227 -16.163 1.00 93.06 104 VAL A O 1
ATOM 834 N N . SER A 1 105 ? 6.498 0.469 -18.283 1.00 94.88 105 SER A N 1
ATOM 835 C CA . SER A 1 105 ? 5.106 0.891 -18.097 1.00 94.88 105 SER A CA 1
ATOM 836 C C . SER A 1 105 ? 4.234 -0.250 -17.580 1.00 94.88 105 SER A C 1
ATOM 838 O O . SER A 1 105 ? 3.587 -0.111 -16.543 1.00 94.88 105 SER A O 1
ATOM 840 N N . ASN A 1 106 ? 4.264 -1.401 -18.255 1.00 95.50 106 ASN A N 1
ATOM 841 C CA . ASN A 1 106 ? 3.477 -2.571 -17.880 1.00 95.50 106 ASN A CA 1
ATOM 842 C C . ASN A 1 106 ? 3.893 -3.105 -16.508 1.00 95.50 106 ASN A C 1
ATOM 844 O O . ASN A 1 106 ? 3.033 -3.437 -15.698 1.00 95.50 106 ASN A O 1
ATOM 848 N N . ALA A 1 107 ? 5.196 -3.154 -16.215 1.00 96.00 107 ALA A N 1
ATOM 849 C CA . ALA A 1 107 ? 5.681 -3.567 -14.902 1.00 96.00 107 ALA A CA 1
ATOM 850 C C . ALA A 1 107 ? 5.177 -2.644 -13.785 1.00 96.00 107 ALA A C 1
ATOM 852 O O . ALA A 1 107 ? 4.757 -3.125 -12.735 1.00 96.00 107 ALA A O 1
ATOM 853 N N . HIS A 1 108 ? 5.173 -1.330 -14.016 1.00 95.69 108 HIS A N 1
ATOM 854 C CA . HIS A 1 108 ? 4.662 -0.358 -13.055 1.00 95.69 108 HIS A CA 1
ATOM 855 C C . HIS A 1 108 ? 3.151 -0.506 -12.837 1.00 95.69 108 HIS A C 1
ATOM 857 O O . HIS A 1 108 ? 2.700 -0.571 -11.694 1.00 95.69 108 HIS A O 1
ATOM 863 N N . GLN A 1 109 ? 2.373 -0.629 -13.917 1.00 96.88 109 GLN A N 1
ATOM 864 C CA . GLN A 1 109 ? 0.927 -0.857 -13.834 1.00 96.88 109 GLN A CA 1
ATOM 865 C C . GLN A 1 109 ? 0.604 -2.157 -13.093 1.00 96.88 109 GLN A C 1
ATOM 867 O O . GLN A 1 109 ? -0.239 -2.166 -12.198 1.00 96.88 109 GLN A O 1
ATOM 872 N N . HIS A 1 110 ? 1.315 -3.236 -13.411 1.00 96.25 110 HIS A N 1
ATOM 873 C CA . HIS A 1 110 ? 1.125 -4.524 -12.761 1.00 96.25 110 HIS A CA 1
ATOM 874 C C . HIS A 1 110 ? 1.517 -4.482 -11.275 1.00 96.25 110 HIS A C 1
ATOM 876 O O . HIS A 1 110 ? 0.796 -5.001 -10.424 1.00 96.25 110 HIS A O 1
ATOM 882 N N . ALA A 1 111 ? 2.614 -3.804 -10.926 1.00 95.81 111 ALA A N 1
ATOM 883 C CA . ALA A 1 111 ? 2.994 -3.591 -9.532 1.00 95.81 111 ALA A CA 1
ATOM 884 C C . ALA A 1 111 ? 1.911 -2.822 -8.756 1.00 95.81 111 ALA A C 1
ATOM 886 O O . ALA A 1 111 ? 1.581 -3.209 -7.634 1.00 95.81 111 ALA A O 1
ATOM 887 N N . ALA A 1 112 ? 1.327 -1.782 -9.360 1.00 96.12 112 ALA A N 1
ATOM 888 C CA . ALA A 1 112 ? 0.240 -1.013 -8.761 1.00 96.12 112 ALA A CA 1
ATOM 889 C C . ALA A 1 112 ? -1.028 -1.859 -8.564 1.00 96.12 112 ALA A C 1
ATOM 891 O O . ALA A 1 112 ? -1.616 -1.829 -7.486 1.00 96.12 112 ALA A O 1
ATOM 892 N N . GLN A 1 113 ? -1.412 -2.666 -9.557 1.00 96.69 113 GLN A N 1
ATOM 893 C CA . GLN A 1 113 ? -2.544 -3.593 -9.445 1.00 96.69 113 GLN A CA 1
ATOM 894 C C . GLN A 1 113 ? -2.344 -4.601 -8.306 1.00 96.69 113 GLN A C 1
ATOM 896 O O . GLN A 1 113 ? -3.247 -4.803 -7.500 1.00 96.69 113 GLN A O 1
ATOM 901 N N . LEU A 1 114 ? -1.147 -5.184 -8.184 1.00 95.69 114 LEU A N 1
ATOM 902 C CA . LEU A 1 114 ? -0.816 -6.089 -7.080 1.00 95.69 114 LEU A CA 1
ATOM 903 C C . LEU A 1 114 ? -0.851 -5.387 -5.718 1.00 95.69 114 LEU A C 1
ATOM 905 O O . LEU A 1 114 ? -1.302 -5.974 -4.738 1.00 95.69 114 LEU A O 1
ATOM 909 N N . ALA A 1 115 ? -0.369 -4.144 -5.637 1.00 96.44 115 ALA A N 1
ATOM 910 C CA . ALA A 1 115 ? -0.426 -3.367 -4.405 1.00 96.44 115 ALA A CA 1
ATOM 911 C C . ALA A 1 115 ? -1.881 -3.088 -3.992 1.00 96.44 115 ALA A C 1
ATOM 913 O O . ALA A 1 115 ? -2.226 -3.314 -2.837 1.00 96.44 115 ALA A O 1
ATOM 914 N N . LEU A 1 116 ? -2.743 -2.681 -4.929 1.00 96.75 116 LEU A N 1
ATOM 915 C CA . LEU A 1 116 ? -4.173 -2.482 -4.669 1.00 96.75 116 LEU A CA 1
ATOM 916 C C . LEU A 1 116 ? -4.863 -3.781 -4.237 1.00 96.75 116 LEU A C 1
ATOM 918 O O . LEU A 1 116 ? -5.565 -3.781 -3.234 1.00 96.75 116 LEU A O 1
ATOM 922 N N . GLY A 1 117 ? -4.585 -4.902 -4.909 1.00 96.50 117 GLY A N 1
ATOM 923 C CA . GLY A 1 117 ? -5.132 -6.202 -4.509 1.00 96.50 117 GLY A CA 1
ATOM 924 C C . GLY A 1 117 ? -4.707 -6.616 -3.096 1.00 96.50 117 GLY A C 1
ATOM 925 O O . GLY A 1 117 ? -5.509 -7.149 -2.337 1.00 96.50 117 GLY A O 1
ATOM 926 N N . ARG A 1 118 ? -3.467 -6.317 -2.687 1.00 95.69 118 ARG A N 1
ATOM 927 C CA . ARG A 1 118 ? -3.011 -6.554 -1.306 1.00 95.69 118 ARG A CA 1
ATOM 928 C C . ARG A 1 118 ? -3.711 -5.637 -0.303 1.00 95.69 118 ARG A C 1
ATOM 930 O O . ARG A 1 118 ? -4.067 -6.098 0.772 1.00 95.69 118 ARG A O 1
ATOM 937 N N . LEU A 1 119 ? -3.961 -4.377 -0.655 1.00 95.62 119 LEU A N 1
ATOM 938 C CA . LEU A 1 119 ? -4.750 -3.465 0.179 1.00 95.62 119 LEU A CA 1
ATOM 939 C C . LEU A 1 119 ? -6.169 -4.013 0.405 1.00 95.62 119 LEU A C 1
ATOM 941 O O . LEU A 1 119 ? -6.649 -4.026 1.536 1.00 95.62 119 LEU A O 1
ATOM 945 N N . GLU A 1 120 ? -6.818 -4.517 -0.647 1.00 95.81 120 GLU A N 1
ATOM 946 C CA . GLU A 1 120 ? -8.137 -5.159 -0.557 1.00 95.81 120 GLU A CA 1
ATOM 947 C C . GLU A 1 120 ? -8.109 -6.424 0.313 1.00 95.81 120 GLU A C 1
ATOM 949 O O . GLU A 1 120 ? -9.013 -6.646 1.117 1.00 95.81 120 GLU A O 1
ATOM 954 N N . GLN A 1 121 ? -7.055 -7.236 0.199 1.00 95.62 121 GLN A N 1
ATOM 955 C CA . GLN A 1 121 ? -6.860 -8.412 1.049 1.00 95.62 121 GLN A CA 1
ATOM 956 C C . GLN A 1 121 ? -6.698 -8.041 2.523 1.00 95.62 121 GLN A C 1
ATOM 958 O O . GLN A 1 121 ? -7.280 -8.709 3.371 1.00 95.62 121 GLN A O 1
ATOM 963 N N . GLU A 1 122 ? -5.932 -6.992 2.840 1.00 94.12 122 GLU A N 1
ATOM 964 C CA . GLU A 1 122 ? -5.832 -6.504 4.218 1.00 94.12 122 GLU A CA 1
ATOM 965 C C . GLU A 1 122 ? -7.203 -6.049 4.736 1.00 94.12 122 GLU A C 1
ATOM 967 O O . GLU A 1 122 ? -7.585 -6.411 5.846 1.00 94.12 122 GLU A O 1
ATOM 972 N N . ALA A 1 123 ? -7.975 -5.327 3.916 1.00 92.69 123 ALA A N 1
ATOM 973 C CA . ALA A 1 123 ? -9.315 -4.867 4.276 1.00 92.69 123 ALA A CA 1
ATOM 974 C C . ALA A 1 123 ? -10.298 -6.019 4.539 1.00 92.69 123 ALA A C 1
ATOM 976 O O . ALA A 1 123 ? -11.164 -5.888 5.396 1.00 92.69 123 ALA A O 1
ATOM 977 N N . ALA A 1 124 ? -10.162 -7.145 3.835 1.00 92.44 124 ALA A N 1
ATOM 978 C CA . ALA A 1 124 ? -11.006 -8.324 4.024 1.00 92.44 124 ALA A CA 1
ATOM 979 C C . ALA A 1 124 ? -10.700 -9.117 5.312 1.00 92.44 124 ALA A C 1
ATOM 981 O O . ALA A 1 124 ? -11.472 -10.006 5.671 1.00 92.44 124 ALA A O 1
ATOM 982 N N . LEU A 1 125 ? -9.570 -8.841 5.973 1.00 89.12 125 LEU A N 1
ATOM 983 C CA . LEU A 1 125 ? -9.154 -9.497 7.219 1.00 89.12 125 LEU A CA 1
ATOM 984 C C . LEU A 1 125 ? -9.486 -8.688 8.481 1.00 89.12 125 LEU A C 1
ATOM 986 O O . LEU A 1 125 ? -9.320 -9.215 9.583 1.00 89.12 125 LEU A O 1
ATOM 990 N N . LEU A 1 126 ? -9.896 -7.428 8.318 1.00 84.56 126 LEU A N 1
ATOM 991 C CA . LEU A 1 126 ? -10.351 -6.541 9.390 1.00 84.56 126 LEU A CA 1
ATOM 992 C C . LEU A 1 126 ? -11.833 -6.769 9.698 1.00 84.56 126 LEU A C 1
ATOM 994 O O . LEU A 1 126 ? -12.172 -6.670 10.897 1.00 84.56 126 LEU A O 1
#

pLDDT: mean 88.6, std 9.72, range [46.16, 97.06]

Foldseek 3Di:
DDDDDDDDPVNVVVVVVVVVQVVVQVVQVVVVHHRPVLVVVLVVCVVVPADADDDPDDPVRVVVCVVVVDDDRYDFWFFFDFDQDDDDDDPDDPDDDDDDPVSVVVRVVVRVVRRVSNSVNSVVSD

Sequence (126 aa):
MPFWKRSSPEDEQRRSQALQDAEASQRSLEAGGLPIQAQRRLSEEVQAGHPLFTSDLSVKEFSLVRNQGYTALSQVMGSSIYQVGWQFTRTFSWNTTAYELTNVSNAHQHAAQLALGRLEQEAALL